Protein AF-A0A7R9ZP62-F1 (afdb_monomer_lite)

Structure (mmCIF, N/CA/C/O backbone):
data_AF-A0A7R9ZP62-F1
#
_entry.id   AF-A0A7R9ZP62-F1
#
loop_
_atom_site.group_PDB
_atom_site.id
_atom_site.type_symbol
_atom_site.label_atom_id
_atom_site.label_alt_id
_atom_site.label_comp_id
_atom_site.label_asym_id
_atom_site.label_entity_id
_atom_site.label_seq_id
_atom_site.pdbx_PDB_ins_code
_atom_site.Cartn_x
_atom_site.Cartn_y
_atom_site.Cartn_z
_atom_site.occupancy
_atom_site.B_iso_or_equiv
_atom_site.auth_seq_id
_atom_site.auth_comp_id
_atom_site.auth_asym_id
_atom_site.auth_atom_id
_atom_site.pdbx_PDB_model_num
ATOM 1 N N . GLY A 1 1 ? 24.349 51.799 -78.120 1.00 33.09 1 GLY A N 1
ATOM 2 C CA . GLY A 1 1 ? 25.277 52.757 -77.469 1.00 33.09 1 GLY A CA 1
ATOM 3 C C . GLY A 1 1 ? 24.836 52.918 -76.028 1.00 33.09 1 GLY A C 1
ATOM 4 O O . GLY A 1 1 ? 23.654 52.769 -75.793 1.00 33.09 1 GLY A O 1
ATOM 5 N N . THR A 1 2 ? 25.669 53.111 -75.009 1.00 35.94 2 THR A N 1
ATOM 6 C CA . THR A 1 2 ? 26.985 53.766 -74.920 1.00 35.94 2 THR A CA 1
ATOM 7 C C . THR A 1 2 ? 27.727 53.282 -73.660 1.00 35.94 2 THR A C 1
ATOM 9 O O . THR A 1 2 ? 27.118 53.088 -72.614 1.00 35.94 2 THR A O 1
ATOM 12 N N . LYS A 1 3 ? 29.053 53.112 -73.768 1.00 38.66 3 LYS A N 1
ATOM 13 C CA . LYS A 1 3 ? 30.025 52.841 -72.683 1.00 38.66 3 LYS A CA 1
ATOM 14 C C . LYS A 1 3 ? 30.546 54.150 -72.049 1.00 38.66 3 LYS A C 1
ATOM 16 O O . LYS A 1 3 ? 30.716 55.110 -72.794 1.00 38.66 3 LYS A O 1
ATOM 21 N N . LYS A 1 4 ? 30.966 54.130 -70.765 1.00 36.66 4 LYS A N 1
ATOM 22 C CA . LYS A 1 4 ? 32.147 54.839 -70.156 1.00 36.66 4 LYS A CA 1
ATOM 23 C C . LYS A 1 4 ? 32.207 54.527 -68.635 1.00 36.66 4 LYS A C 1
ATOM 25 O O . LYS A 1 4 ? 31.194 54.687 -67.979 1.00 36.66 4 LYS A O 1
ATOM 30 N N . LYS A 1 5 ? 33.211 53.835 -68.056 1.00 35.53 5 LYS A N 1
ATOM 31 C CA . LYS A 1 5 ? 34.637 54.136 -67.703 1.00 35.53 5 LYS A CA 1
ATOM 32 C C . LYS A 1 5 ? 34.866 55.109 -66.505 1.00 35.53 5 LYS A C 1
ATOM 34 O O . LYS A 1 5 ? 34.601 56.287 -66.672 1.00 35.53 5 LYS A O 1
ATOM 39 N N . LYS A 1 6 ? 35.427 54.562 -65.391 1.00 32.25 6 LYS A N 1
ATOM 40 C CA . LYS A 1 6 ? 36.609 54.941 -64.522 1.00 32.25 6 LYS A CA 1
ATOM 41 C C . LYS A 1 6 ? 36.913 56.455 -64.268 1.00 32.25 6 LYS A C 1
ATOM 43 O O . LYS A 1 6 ? 36.840 57.206 -65.221 1.00 32.25 6 LYS A O 1
ATOM 48 N N . ALA A 1 7 ? 37.397 56.982 -63.117 1.00 40.00 7 ALA A N 1
ATOM 49 C CA . ALA A 1 7 ? 38.208 56.445 -62.000 1.00 40.00 7 ALA A CA 1
ATOM 50 C C . ALA A 1 7 ? 38.417 57.440 -60.792 1.00 40.00 7 ALA A C 1
ATOM 52 O O . ALA A 1 7 ? 38.262 58.644 -60.973 1.00 40.00 7 ALA A O 1
ATOM 53 N N . THR A 1 8 ? 38.975 56.915 -59.667 1.00 36.94 8 THR A N 1
ATOM 54 C CA . THR A 1 8 ? 39.975 57.485 -58.681 1.00 36.94 8 THR A CA 1
ATOM 55 C C . THR A 1 8 ? 39.567 58.500 -57.564 1.00 36.94 8 THR A C 1
ATOM 57 O O . THR A 1 8 ? 38.538 59.142 -57.700 1.00 36.94 8 THR A O 1
ATOM 60 N N . PRO A 1 9 ? 40.391 58.756 -56.499 1.00 48.25 9 PRO A N 1
ATOM 61 C CA . PRO A 1 9 ? 40.858 57.886 -55.379 1.00 48.25 9 PRO A CA 1
ATOM 62 C C . PRO A 1 9 ? 40.810 58.595 -53.974 1.00 48.25 9 PRO A C 1
ATOM 64 O O . PRO A 1 9 ? 40.628 59.802 -53.939 1.00 48.25 9 PRO A O 1
ATOM 67 N N . THR A 1 10 ? 41.038 57.924 -52.816 1.00 35.22 10 THR A N 1
ATOM 68 C CA . THR A 1 10 ? 41.910 58.381 -51.669 1.00 35.22 10 THR A CA 1
ATOM 69 C C . THR A 1 10 ? 41.725 57.676 -50.292 1.00 35.22 10 THR A C 1
ATOM 71 O O . THR A 1 10 ? 40.626 57.543 -49.778 1.00 35.22 10 THR A O 1
ATOM 74 N N . LYS A 1 11 ? 42.889 57.384 -49.665 1.00 35.28 11 LYS A N 1
ATOM 75 C CA . LYS A 1 11 ? 43.294 57.460 -48.226 1.00 35.28 11 LYS A CA 1
ATOM 76 C C . LYS A 1 11 ? 42.878 56.412 -47.151 1.00 35.28 11 LYS A C 1
ATOM 78 O O . LYS A 1 11 ? 41.833 56.489 -46.529 1.00 35.28 11 LYS A O 1
ATOM 83 N N . LYS A 1 12 ? 43.874 55.562 -46.823 1.00 36.16 12 LYS A N 1
ATOM 84 C CA . LYS A 1 12 ? 44.440 55.136 -45.505 1.00 36.16 12 LYS A CA 1
ATOM 85 C C . LYS A 1 12 ? 43.658 55.386 -44.186 1.00 36.16 12 LYS A C 1
ATOM 87 O O . LYS A 1 12 ? 43.495 56.543 -43.813 1.00 36.16 12 LYS A O 1
ATOM 92 N N . LYS A 1 13 ? 43.486 54.327 -43.366 1.00 31.94 13 LYS A N 1
ATOM 93 C CA . LYS A 1 13 ? 43.955 54.150 -41.947 1.00 31.94 13 LYS A CA 1
ATOM 94 C C . LYS A 1 13 ? 43.333 52.865 -41.349 1.00 31.94 13 LYS A C 1
ATOM 96 O O . LYS A 1 13 ? 42.129 52.698 -41.420 1.00 31.94 13 LYS A O 1
ATOM 101 N N . ALA A 1 14 ? 44.112 51.846 -40.977 1.00 36.34 14 ALA A N 1
ATOM 102 C CA . ALA A 1 14 ? 44.786 51.630 -39.683 1.00 36.34 14 ALA A CA 1
ATOM 103 C C . ALA A 1 14 ? 43.832 51.372 -38.489 1.00 36.34 14 ALA A C 1
ATOM 105 O O . ALA A 1 14 ? 43.063 52.242 -38.094 1.00 36.34 14 ALA A O 1
ATOM 106 N N . THR A 1 15 ? 43.954 50.171 -37.910 1.00 42.06 15 THR A N 1
ATOM 107 C CA . THR A 1 15 ? 43.380 49.678 -36.640 1.00 42.06 15 THR A CA 1
ATOM 108 C C . THR A 1 15 ? 43.597 50.624 -35.452 1.00 42.06 15 THR A C 1
ATOM 110 O O . THR A 1 15 ? 44.598 51.343 -35.415 1.00 42.06 15 THR A O 1
ATOM 113 N N . PRO A 1 16 ? 42.745 50.535 -34.410 1.00 43.19 16 PRO A N 1
ATOM 114 C CA . PRO A 1 16 ? 43.313 50.151 -33.117 1.00 43.19 16 PRO A CA 1
ATOM 115 C C . PRO A 1 16 ? 42.415 49.266 -32.232 1.00 43.19 16 PRO A C 1
ATOM 117 O O . PRO A 1 16 ? 41.248 49.543 -31.964 1.00 43.19 16 PRO A O 1
ATOM 120 N N . THR A 1 17 ? 43.068 48.252 -31.677 1.00 47.56 17 THR A N 1
ATOM 121 C CA . THR A 1 17 ? 42.799 47.535 -30.428 1.00 47.56 17 THR A CA 1
ATOM 122 C C . THR A 1 17 ? 42.412 48.487 -29.285 1.00 47.56 17 THR A C 1
ATOM 124 O O . THR A 1 17 ? 43.129 49.457 -29.033 1.00 47.56 17 THR A O 1
ATOM 127 N N . LYS A 1 18 ? 41.352 48.193 -28.511 1.00 39.00 18 LYS A N 1
ATOM 128 C CA . LYS A 1 18 ? 41.121 48.840 -27.202 1.00 39.00 18 LYS A CA 1
ATOM 129 C C . LYS A 1 18 ? 40.421 47.932 -26.173 1.00 39.00 18 LYS A C 1
ATOM 131 O O . LYS A 1 18 ? 39.213 47.767 -26.175 1.00 39.00 18 LYS A O 1
ATOM 136 N N . LYS A 1 19 ? 41.267 47.437 -25.261 1.00 37.31 19 LYS A N 1
ATOM 137 C CA . LYS A 1 19 ? 41.151 47.401 -23.787 1.00 37.31 19 LYS A CA 1
ATOM 138 C C . LYS A 1 19 ? 39.979 46.652 -23.121 1.00 37.31 19 LYS A C 1
ATOM 140 O O . LYS A 1 19 ? 38.880 47.170 -22.974 1.00 37.31 19 LYS A O 1
ATOM 145 N N . LYS A 1 20 ? 40.351 45.512 -22.514 1.00 46.38 20 LYS A N 1
ATOM 146 C CA . LYS A 1 20 ? 39.799 44.944 -21.267 1.00 46.38 20 LYS A CA 1
ATOM 147 C C . LYS A 1 20 ? 39.476 46.045 -20.244 1.00 46.38 20 LYS A C 1
ATOM 149 O O . LYS A 1 20 ? 40.361 46.817 -19.874 1.00 46.38 20 LYS A O 1
ATOM 154 N N . LYS A 1 21 ? 38.260 46.019 -19.699 1.00 36.19 21 LYS A N 1
ATOM 155 C CA . LYS A 1 21 ? 37.950 46.562 -18.372 1.00 36.19 21 LYS A CA 1
ATOM 156 C C . LYS A 1 21 ? 37.118 45.516 -17.636 1.00 36.19 21 LYS A C 1
ATOM 158 O O . LYS A 1 21 ? 36.005 45.205 -18.043 1.00 36.19 21 LYS A O 1
ATOM 163 N N . ALA A 1 22 ? 37.719 44.920 -16.611 1.00 42.69 22 ALA A N 1
ATOM 164 C CA . ALA A 1 22 ? 37.048 44.005 -15.706 1.00 42.69 22 ALA A CA 1
ATOM 165 C C . ALA A 1 22 ? 36.005 44.795 -14.904 1.00 42.69 22 ALA A C 1
ATOM 167 O O . ALA A 1 22 ? 36.359 45.735 -14.194 1.00 42.69 22 ALA A O 1
ATOM 168 N N . ALA A 1 23 ? 34.734 44.427 -15.036 1.00 39.38 23 ALA A N 1
ATOM 169 C CA . ALA A 1 23 ? 33.702 44.822 -14.093 1.00 39.38 23 ALA A CA 1
ATOM 170 C C . ALA A 1 23 ? 33.596 43.701 -13.056 1.00 39.38 23 ALA A C 1
ATOM 172 O O . ALA A 1 23 ? 33.118 42.607 -13.355 1.00 39.38 23 ALA A O 1
ATOM 173 N N . ALA A 1 24 ? 34.103 43.958 -11.852 1.00 44.25 24 ALA A N 1
ATOM 174 C CA . ALA A 1 24 ? 33.867 43.106 -10.700 1.00 44.25 24 ALA A CA 1
ATOM 175 C C . ALA A 1 24 ? 32.380 43.209 -10.332 1.00 44.25 24 ALA A C 1
ATOM 177 O O . ALA A 1 24 ? 31.953 44.144 -9.657 1.00 44.25 24 ALA A O 1
ATOM 178 N N . ALA A 1 25 ? 31.575 42.265 -10.818 1.00 44.62 25 ALA A N 1
ATOM 179 C CA . ALA A 1 25 ? 30.231 42.061 -10.309 1.00 44.62 25 ALA A CA 1
ATOM 180 C C . ALA A 1 25 ? 30.359 41.434 -8.916 1.00 44.62 25 ALA A C 1
ATOM 182 O O . ALA A 1 25 ? 30.684 40.255 -8.775 1.00 44.62 25 ALA A O 1
ATOM 183 N N . SER A 1 26 ? 30.147 42.254 -7.888 1.00 46.22 26 SER A N 1
ATOM 184 C CA . SER A 1 26 ? 29.921 41.798 -6.519 1.00 46.22 26 SER A CA 1
ATOM 185 C C . SER A 1 26 ? 28.760 40.801 -6.533 1.00 46.22 26 SER A C 1
ATOM 187 O O . SER A 1 26 ? 27.597 41.180 -6.690 1.00 46.22 26 SER A O 1
ATOM 189 N N . LYS A 1 27 ? 29.073 39.504 -6.434 1.00 48.50 27 LYS A N 1
ATOM 190 C CA . LYS A 1 27 ? 28.076 38.479 -6.136 1.00 48.50 27 LYS A CA 1
ATOM 191 C C . L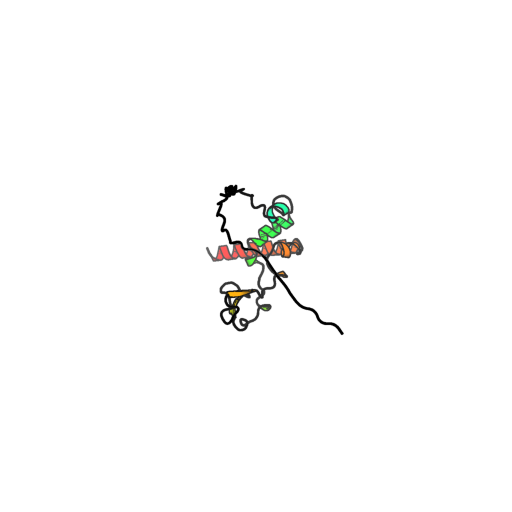YS A 1 27 ? 27.622 38.733 -4.707 1.00 48.50 27 LYS A C 1
ATOM 193 O O . LYS A 1 27 ? 28.298 38.339 -3.761 1.00 48.50 27 LYS A O 1
ATOM 198 N N . LYS A 1 28 ? 26.476 39.395 -4.557 1.00 43.72 28 LYS A N 1
ATOM 199 C CA . LYS A 1 28 ? 25.704 39.343 -3.318 1.00 43.72 28 LYS A CA 1
ATOM 200 C C . LYS A 1 28 ? 25.400 37.866 -3.085 1.00 43.72 28 LYS A C 1
ATOM 202 O O . LYS A 1 28 ? 24.606 37.275 -3.812 1.00 43.72 28 LYS A O 1
ATOM 207 N N . SER A 1 29 ? 26.100 37.256 -2.136 1.00 47.53 29 SER A N 1
ATOM 208 C CA . SER A 1 29 ? 25.748 35.948 -1.614 1.00 47.53 29 SER A CA 1
ATOM 209 C C . SER A 1 29 ? 24.346 36.082 -1.037 1.00 47.53 29 SER A C 1
ATOM 211 O O . SER A 1 29 ? 24.164 36.693 0.016 1.00 47.53 29 SER A O 1
ATOM 213 N N . THR A 1 30 ? 23.343 35.564 -1.738 1.00 47.06 30 THR A N 1
ATOM 214 C CA . THR A 1 30 ? 22.090 35.189 -1.096 1.00 47.06 30 THR A CA 1
ATOM 215 C C . THR A 1 30 ? 22.456 34.088 -0.120 1.00 47.06 30 THR A C 1
ATOM 217 O O . THR A 1 30 ? 22.609 32.929 -0.500 1.00 47.06 30 THR A O 1
ATOM 220 N N . THR A 1 31 ? 22.691 34.478 1.129 1.00 41.94 31 THR A N 1
ATOM 221 C CA . THR A 1 31 ? 22.560 33.592 2.273 1.00 41.94 31 THR A CA 1
ATOM 222 C C . THR A 1 31 ? 21.224 32.895 2.087 1.00 41.94 31 THR A C 1
ATOM 224 O O . THR A 1 31 ? 20.176 33.537 2.146 1.00 41.94 31 THR A O 1
ATOM 227 N N . ALA A 1 32 ? 21.264 31.603 1.761 1.00 49.56 32 ALA A N 1
ATOM 228 C CA . ALA A 1 32 ? 20.094 30.758 1.854 1.00 49.56 32 ALA A CA 1
ATOM 229 C C . ALA A 1 32 ? 19.732 30.757 3.336 1.00 49.56 32 ALA A C 1
ATOM 231 O O . ALA A 1 32 ? 20.317 30.030 4.138 1.00 49.56 32 ALA A O 1
ATOM 232 N N . SER A 1 33 ? 18.836 31.661 3.722 1.00 46.59 33 SER A N 1
ATOM 233 C CA . SER A 1 33 ? 18.090 31.530 4.952 1.00 46.59 33 SER A CA 1
ATOM 234 C C . SER A 1 33 ? 17.442 30.161 4.854 1.00 46.59 33 SER A C 1
ATOM 236 O O . SER A 1 33 ? 16.520 29.952 4.067 1.00 46.59 33 SER A O 1
ATOM 238 N N . SER A 1 34 ? 17.994 29.211 5.608 1.00 53.16 34 SER A N 1
ATOM 239 C CA . SER A 1 34 ? 17.324 27.973 5.957 1.00 53.16 34 SER A CA 1
ATOM 240 C C . SER A 1 34 ? 16.073 28.379 6.722 1.00 53.16 34 SER A C 1
ATOM 242 O O . SER A 1 34 ? 16.040 28.440 7.950 1.00 53.16 34 SER A O 1
ATOM 244 N N . SER A 1 35 ? 15.031 28.759 5.985 1.00 47.88 35 SER A N 1
ATOM 245 C CA . SER A 1 35 ? 13.697 28.593 6.495 1.00 47.88 35 SER A CA 1
ATOM 246 C C . SER A 1 35 ? 13.586 27.091 6.682 1.00 47.88 35 SER A C 1
ATOM 248 O O . SER A 1 35 ? 13.445 26.353 5.704 1.00 47.88 35 SER A O 1
ATOM 250 N N . ASN A 1 36 ? 13.648 26.650 7.937 1.00 49.81 36 ASN A N 1
ATOM 251 C CA . ASN A 1 36 ? 12.882 25.503 8.394 1.00 49.81 36 ASN A CA 1
ATOM 252 C C . ASN A 1 36 ? 11.416 25.807 8.062 1.00 49.81 36 ASN A C 1
ATOM 254 O O . ASN A 1 36 ? 10.614 26.160 8.923 1.00 49.81 36 ASN A O 1
ATOM 258 N N . GLY A 1 37 ? 11.080 25.767 6.772 1.00 46.78 37 GLY A N 1
ATOM 259 C CA . GLY A 1 37 ? 9.725 25.690 6.300 1.00 46.78 37 GLY A CA 1
ATOM 260 C C . GLY A 1 37 ? 9.276 24.364 6.846 1.00 46.78 37 GLY A C 1
ATOM 261 O O . GLY A 1 37 ? 9.652 23.327 6.306 1.00 46.78 37 GLY A O 1
ATOM 262 N N . ALA A 1 38 ? 8.582 24.411 7.985 1.00 55.78 38 ALA A N 1
ATOM 263 C CA . ALA A 1 38 ? 7.849 23.281 8.505 1.00 55.78 38 ALA A CA 1
ATOM 264 C C . ALA A 1 38 ? 7.191 22.652 7.287 1.00 55.78 38 ALA A C 1
ATOM 266 O O . ALA A 1 38 ? 6.398 23.323 6.620 1.00 55.78 38 ALA A O 1
ATOM 267 N N . TYR A 1 39 ? 7.622 21.443 6.927 1.00 48.72 39 TYR A N 1
ATOM 268 C CA . TYR A 1 39 ? 7.036 20.701 5.830 1.00 48.72 39 TYR A CA 1
ATOM 269 C C . TYR A 1 39 ? 5.596 20.449 6.263 1.00 48.72 39 TYR A C 1
ATOM 271 O O . TYR A 1 39 ? 5.280 19.458 6.920 1.00 48.72 39 TYR A O 1
ATOM 279 N N . LYS A 1 40 ? 4.718 21.419 5.991 1.00 52.28 40 LYS A N 1
ATOM 280 C CA . LYS A 1 40 ? 3.280 21.269 6.074 1.00 52.28 40 LYS A CA 1
ATOM 281 C C . LYS A 1 40 ? 2.979 20.332 4.933 1.00 52.28 40 LYS A C 1
ATOM 283 O O . LYS A 1 40 ? 2.685 20.755 3.819 1.00 52.28 40 LYS A O 1
ATOM 288 N N . SER A 1 41 ? 3.147 19.042 5.206 1.00 57.03 41 SER A N 1
ATOM 289 C CA . SER A 1 41 ? 2.595 18.015 4.356 1.00 57.03 41 SER A CA 1
ATOM 290 C C . SER A 1 41 ? 1.148 18.425 4.120 1.00 57.03 41 SER A C 1
ATOM 292 O O . SER A 1 41 ? 0.429 18.703 5.080 1.00 57.03 41 SER A O 1
ATOM 294 N N . LEU A 1 42 ? 0.720 18.500 2.863 1.00 54.44 42 LEU A N 1
ATOM 295 C CA . LEU A 1 42 ? -0.676 18.792 2.528 1.00 54.44 42 LEU A CA 1
ATOM 296 C C . LEU A 1 42 ? -1.633 17.855 3.289 1.00 54.44 42 LEU A C 1
ATOM 298 O O . LEU A 1 42 ? -2.741 18.254 3.646 1.00 54.44 42 LEU A O 1
ATOM 302 N N . SER A 1 43 ? -1.155 16.651 3.632 1.00 53.69 43 SER A N 1
ATOM 303 C CA . SER A 1 43 ? -1.838 15.700 4.509 1.00 53.69 43 SER A CA 1
ATOM 304 C C . SER A 1 43 ? -2.002 16.192 5.957 1.00 53.69 43 SER A C 1
ATOM 306 O O . SER A 1 43 ? -3.053 15.984 6.547 1.00 53.69 43 SER A O 1
ATOM 308 N N . SER A 1 44 ? -1.032 16.912 6.526 1.00 55.72 44 SER A N 1
ATOM 309 C CA . SER A 1 44 ? -1.157 17.563 7.837 1.00 55.72 44 SER A CA 1
ATOM 310 C C . SER A 1 44 ? -2.207 18.676 7.784 1.00 55.72 44 SER A C 1
ATOM 312 O O . SER A 1 44 ? -3.081 18.739 8.632 1.00 55.72 44 SER A O 1
ATOM 314 N N . THR A 1 45 ? -2.250 19.508 6.749 1.00 59.72 45 THR A N 1
ATOM 315 C CA . THR A 1 45 ? -3.288 20.553 6.670 1.00 59.72 45 THR A CA 1
ATOM 316 C C . THR A 1 45 ? -4.698 20.017 6.412 1.00 59.72 45 THR A C 1
ATOM 318 O O . THR A 1 45 ? -5.656 20.599 6.911 1.00 59.72 45 THR A O 1
ATOM 321 N N . LEU A 1 46 ? -4.843 18.906 5.683 1.00 56.25 46 LEU A N 1
ATOM 322 C CA . LEU A 1 46 ? -6.144 18.266 5.451 1.00 56.25 46 LEU A CA 1
ATOM 323 C C . LEU A 1 46 ? -6.608 17.392 6.632 1.00 56.25 46 LEU A C 1
ATOM 325 O O . LEU A 1 46 ? -7.812 17.266 6.854 1.00 56.25 46 LEU A O 1
ATOM 329 N N . PHE A 1 47 ? -5.681 16.792 7.391 1.00 57.91 47 PHE A N 1
ATOM 330 C CA . PHE A 1 47 ? -5.997 15.728 8.357 1.00 57.91 47 PHE A CA 1
ATOM 331 C C . PHE A 1 47 ? -5.447 15.931 9.768 1.00 57.91 47 PHE A C 1
ATOM 333 O O . PHE A 1 47 ? -5.811 15.151 10.641 1.00 57.91 47 PHE A O 1
ATOM 340 N N . ALA A 1 48 ? -4.628 16.956 10.036 1.00 55.62 48 ALA A N 1
ATOM 341 C CA . ALA A 1 48 ? -4.048 17.137 11.368 1.00 55.62 48 ALA A CA 1
ATOM 342 C C . ALA A 1 48 ? -5.111 17.383 12.441 1.00 55.62 48 ALA A C 1
ATOM 344 O O . ALA A 1 48 ? -4.872 16.963 13.565 1.00 55.62 48 ALA A O 1
ATOM 345 N N . ASN A 1 49 ? -6.268 17.995 12.126 1.00 52.38 49 ASN A N 1
ATOM 346 C CA . ASN A 1 49 ? -7.138 18.490 13.199 1.00 52.38 49 ASN A CA 1
ATOM 347 C C . ASN A 1 49 ? -8.636 18.107 13.190 1.00 52.38 49 ASN A C 1
ATOM 349 O O . ASN A 1 49 ? -9.192 18.200 14.271 1.00 52.38 49 ASN A O 1
ATOM 353 N N . ASN A 1 50 ? -9.326 17.677 12.108 1.00 60.9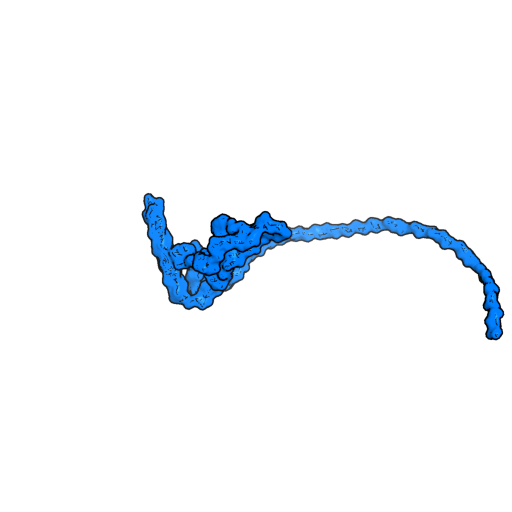1 50 ASN A N 1
ATOM 354 C CA . ASN A 1 50 ? -10.813 17.557 12.189 1.00 60.91 50 ASN A CA 1
ATOM 355 C C . ASN A 1 50 ? -11.547 16.476 11.351 1.00 60.91 50 ASN A C 1
ATOM 357 O O . ASN A 1 50 ? -12.772 16.409 11.423 1.00 60.91 50 ASN A O 1
ATOM 361 N N . CYS A 1 51 ? -10.886 15.626 10.551 1.00 79.19 51 CYS A N 1
ATOM 362 C CA . CYS A 1 51 ? -11.605 14.628 9.735 1.00 79.19 51 CYS A CA 1
ATOM 363 C C . CYS A 1 51 ? -11.414 13.201 10.269 1.00 79.19 51 CYS A C 1
ATOM 365 O O . CYS A 1 51 ? -10.340 12.615 10.120 1.00 79.19 51 CYS A O 1
ATOM 367 N N . THR A 1 52 ? -12.476 12.611 10.828 1.00 87.38 52 THR A N 1
ATOM 368 C CA . THR A 1 52 ? -12.486 11.230 11.350 1.00 87.38 52 THR A CA 1
ATOM 369 C C . THR A 1 52 ? -12.096 10.201 10.287 1.00 87.38 52 THR A C 1
ATOM 371 O O . THR A 1 52 ? -11.289 9.313 10.557 1.00 87.38 52 THR A O 1
ATOM 374 N N . LYS A 1 53 ? -12.580 10.360 9.045 1.00 88.62 53 LYS A N 1
ATOM 375 C CA . LYS A 1 53 ? -12.188 9.505 7.911 1.00 88.62 53 LYS A CA 1
ATOM 376 C C . LYS A 1 53 ? -10.702 9.652 7.565 1.00 88.62 53 LYS A C 1
ATOM 378 O O . LYS A 1 53 ? -10.048 8.671 7.236 1.00 88.62 53 LYS A O 1
ATOM 383 N N . GLY A 1 54 ? -10.151 10.860 7.665 1.00 88.88 54 GLY A N 1
ATOM 384 C CA . GLY A 1 54 ? -8.726 11.100 7.434 1.00 88.88 54 GLY A CA 1
ATOM 385 C C . GLY A 1 54 ? -7.836 10.381 8.445 1.00 88.88 54 GLY A C 1
ATOM 386 O O . GLY A 1 54 ? -6.888 9.702 8.054 1.00 88.88 54 GLY A O 1
ATOM 387 N N . LEU A 1 55 ? -8.190 10.467 9.731 1.00 89.12 55 LEU A N 1
ATOM 388 C CA . LEU A 1 55 ? -7.512 9.726 10.796 1.00 89.12 55 LEU A CA 1
ATOM 389 C C . LEU A 1 55 ? -7.617 8.214 10.579 1.00 89.12 55 LEU A C 1
ATOM 391 O O . LEU A 1 55 ? -6.620 7.512 10.715 1.00 89.12 55 LEU A O 1
ATOM 395 N N . LEU A 1 56 ? -8.792 7.719 10.185 1.00 92.12 56 LEU A N 1
ATOM 396 C CA . LEU A 1 56 ? -9.000 6.310 9.851 1.00 92.12 56 LEU A CA 1
ATOM 397 C C . LEU A 1 56 ? -8.037 5.841 8.748 1.00 92.12 56 LEU A C 1
ATOM 399 O O . LEU A 1 56 ? -7.342 4.843 8.922 1.00 92.12 56 LEU A O 1
ATOM 403 N N . ILE A 1 57 ? -7.932 6.602 7.655 1.00 93.06 57 ILE A N 1
ATOM 404 C CA . ILE A 1 57 ? -7.023 6.298 6.540 1.00 93.06 57 ILE A CA 1
ATOM 405 C C . ILE A 1 57 ? -5.563 6.314 6.999 1.00 93.06 57 ILE A C 1
ATOM 407 O O . ILE A 1 57 ? -4.812 5.408 6.657 1.00 93.06 57 ILE A O 1
ATOM 411 N N . GLN A 1 58 ? -5.146 7.302 7.795 1.00 91.69 58 GLN A N 1
ATOM 412 C CA . GLN A 1 58 ? -3.778 7.355 8.326 1.00 91.69 58 GLN A CA 1
ATOM 413 C C . GLN A 1 58 ? -3.459 6.145 9.205 1.00 91.69 58 GLN A C 1
ATOM 415 O O . GLN A 1 58 ? -2.397 5.541 9.067 1.00 91.69 58 GLN A O 1
ATOM 420 N N . ARG A 1 59 ? -4.384 5.769 10.097 1.00 92.81 59 ARG A N 1
ATOM 421 C CA . ARG A 1 59 ? -4.220 4.599 10.965 1.00 92.81 59 ARG A CA 1
ATOM 422 C C . ARG A 1 59 ? -4.173 3.304 10.165 1.00 92.81 59 ARG A C 1
ATOM 424 O O . ARG A 1 59 ? -3.427 2.418 10.560 1.00 92.81 59 ARG A O 1
ATOM 431 N N . LEU A 1 60 ? -4.913 3.209 9.062 1.00 95.06 60 LEU A N 1
ATOM 432 C CA . LEU A 1 60 ? -4.847 2.078 8.140 1.00 95.06 60 LEU A CA 1
ATOM 433 C C . LEU A 1 60 ? -3.521 2.050 7.363 1.00 95.06 60 LEU A C 1
ATOM 435 O O . LEU A 1 60 ? -2.874 1.012 7.314 1.00 95.06 60 LEU A O 1
ATOM 439 N N . LEU A 1 61 ? -3.067 3.181 6.813 1.00 94.62 61 LEU A N 1
ATOM 440 C CA . LEU A 1 61 ? -1.843 3.268 5.999 1.00 94.62 61 LEU A CA 1
ATOM 441 C C . LEU A 1 61 ? -0.563 2.879 6.748 1.00 94.62 61 LEU A C 1
ATOM 443 O O . LEU A 1 61 ? 0.384 2.433 6.119 1.00 94.62 61 LEU A O 1
ATOM 447 N N . VAL A 1 62 ? -0.501 3.011 8.073 1.00 94.69 62 VAL A N 1
ATOM 448 C CA . VAL A 1 62 ? 0.674 2.565 8.853 1.00 94.69 62 VAL A CA 1
ATOM 449 C C . VAL A 1 62 ? 0.745 1.037 8.970 1.00 94.69 62 VAL A C 1
ATOM 451 O O . VAL A 1 62 ? 1.752 0.509 9.417 1.00 94.69 62 VAL A O 1
ATOM 454 N N . ARG A 1 63 ? -0.316 0.317 8.598 1.00 95.38 63 ARG A N 1
ATOM 455 C CA . ARG A 1 63 ? -0.443 -1.135 8.786 1.00 95.38 63 ARG A CA 1
ATOM 456 C C . ARG A 1 63 ? -1.203 -1.811 7.645 1.00 95.38 63 ARG A C 1
ATOM 458 O O . ARG A 1 63 ? -1.834 -2.844 7.839 1.00 95.38 63 ARG A O 1
ATOM 465 N N . TRP A 1 64 ? -1.187 -1.205 6.460 1.00 95.69 64 TRP A N 1
ATOM 466 C CA . TRP A 1 64 ? -2.016 -1.641 5.336 1.00 95.69 64 TRP A CA 1
ATOM 467 C C . TRP A 1 64 ? -1.677 -3.071 4.898 1.00 95.69 64 TRP A C 1
ATOM 469 O O . TRP A 1 64 ? -2.581 -3.827 4.551 1.00 95.69 64 TRP A O 1
ATOM 479 N N . TRP A 1 65 ? -0.399 -3.452 4.990 1.00 94.62 65 TRP A N 1
ATOM 480 C CA . TRP A 1 65 ? 0.126 -4.747 4.549 1.00 94.62 65 TRP A CA 1
ATOM 481 C C . TRP A 1 65 ? -0.426 -5.945 5.336 1.00 94.62 65 TRP A C 1
ATOM 483 O O . TRP A 1 65 ? -0.301 -7.074 4.882 1.00 94.62 65 TRP A O 1
ATOM 493 N N . TYR A 1 66 ? -1.065 -5.720 6.489 1.00 95.56 66 TYR A N 1
ATOM 494 C CA . TYR A 1 66 ? -1.733 -6.776 7.257 1.00 95.56 66 TYR A CA 1
ATOM 495 C C . TYR A 1 66 ? -3.147 -7.104 6.752 1.00 95.56 66 TYR A C 1
ATOM 497 O O . TYR A 1 66 ? -3.705 -8.138 7.106 1.00 95.56 66 TYR A O 1
ATOM 505 N N . ALA A 1 67 ? -3.765 -6.227 5.957 1.00 95.06 67 ALA A N 1
ATOM 506 C CA . ALA A 1 67 ? -5.162 -6.386 5.538 1.00 95.06 67 ALA A CA 1
ATOM 507 C C . ALA A 1 67 ? -5.389 -6.275 4.032 1.00 95.06 67 ALA A C 1
ATOM 509 O O . ALA A 1 67 ? -6.428 -6.736 3.548 1.00 95.06 67 ALA A O 1
ATOM 510 N N . TYR A 1 68 ? -4.450 -5.661 3.318 1.00 93.38 68 TYR A N 1
ATOM 511 C CA . TYR A 1 68 ? -4.578 -5.288 1.922 1.00 93.38 68 TYR A CA 1
ATOM 512 C C . TYR A 1 68 ? -3.369 -5.788 1.136 1.00 93.38 68 TYR A C 1
ATOM 514 O O . TYR A 1 68 ? -2.228 -5.519 1.506 1.00 93.38 68 TYR A O 1
ATOM 522 N N . GLU A 1 69 ? -3.633 -6.498 0.047 1.00 92.06 69 GLU A N 1
ATOM 523 C CA . GLU A 1 69 ? -2.603 -7.031 -0.836 1.00 92.06 69 GLU A CA 1
ATOM 524 C C . GLU A 1 69 ? -2.374 -6.057 -1.992 1.00 92.06 69 GLU A C 1
ATOM 526 O O . GLU A 1 69 ? -3.297 -5.705 -2.729 1.00 92.06 69 GLU A O 1
ATOM 531 N N . TRP A 1 70 ? -1.143 -5.565 -2.112 1.00 91.50 70 TRP A N 1
ATOM 532 C CA . TRP A 1 70 ? -0.716 -4.761 -3.248 1.00 91.50 70 TRP A CA 1
ATOM 533 C C . TRP A 1 70 ? 0.793 -4.914 -3.461 1.00 91.50 70 TRP A C 1
ATOM 535 O O . TRP A 1 70 ? 1.554 -4.781 -2.498 1.00 91.50 70 TRP A O 1
ATOM 545 N N . PRO A 1 71 ? 1.247 -5.106 -4.707 1.00 92.88 71 PRO A N 1
ATOM 546 C CA . PRO A 1 71 ? 0.440 -5.281 -5.923 1.00 92.88 71 PRO A CA 1
ATOM 547 C C . PRO A 1 71 ? -0.323 -6.616 -5.954 1.00 92.88 71 PRO A C 1
ATOM 549 O O . PRO A 1 71 ? 0.061 -7.553 -5.266 1.00 92.88 71 PRO A O 1
ATOM 552 N N . ASP A 1 72 ? -1.392 -6.696 -6.755 1.00 89.75 72 ASP A N 1
ATOM 553 C CA . ASP A 1 72 ? -2.126 -7.950 -6.978 1.00 89.75 72 ASP A CA 1
ATOM 554 C C . ASP A 1 72 ? -1.251 -8.918 -7.802 1.00 89.75 72 ASP A C 1
ATOM 556 O O . ASP A 1 72 ? -0.928 -8.594 -8.953 1.00 89.75 72 ASP A O 1
ATOM 560 N N . PRO A 1 73 ? -0.874 -10.095 -7.268 1.00 86.88 73 PRO A N 1
ATOM 561 C CA . PRO A 1 73 ? -0.009 -11.037 -7.969 1.00 86.88 73 PRO A CA 1
ATOM 562 C C . PRO A 1 73 ? -0.605 -11.537 -9.287 1.00 86.88 73 PRO A C 1
ATOM 564 O O . PRO A 1 73 ? 0.147 -11.861 -10.205 1.00 86.88 73 PRO A O 1
ATOM 567 N N . ALA A 1 74 ? -1.936 -11.589 -9.409 1.00 87.94 74 ALA A N 1
ATOM 568 C CA . ALA A 1 74 ? -2.600 -12.016 -10.638 1.00 87.94 74 ALA A CA 1
ATOM 569 C C . ALA A 1 74 ? -2.510 -10.963 -11.754 1.00 87.94 74 ALA A C 1
ATOM 571 O O . ALA A 1 74 ? -2.561 -11.310 -12.934 1.00 87.94 74 ALA A O 1
ATOM 572 N N . SER A 1 75 ? -2.357 -9.688 -11.384 1.00 87.69 75 SER A N 1
ATOM 573 C CA . SER A 1 75 ? -2.249 -8.567 -12.324 1.00 87.69 75 SER A CA 1
ATOM 574 C C . SER A 1 75 ? -0.847 -8.397 -12.920 1.00 87.69 75 SER A C 1
ATOM 576 O O . SER A 1 75 ? -0.681 -7.713 -13.931 1.00 87.69 75 SER A O 1
ATOM 578 N N . LEU A 1 76 ? 0.168 -9.018 -12.312 1.00 89.12 76 LEU A N 1
ATOM 579 C CA . LEU A 1 76 ? 1.563 -8.864 -12.707 1.00 89.12 76 LEU A CA 1
ATOM 580 C C . LEU A 1 76 ? 1.984 -9.883 -13.775 1.00 89.12 76 LEU A C 1
ATOM 582 O O . LEU A 1 76 ? 1.516 -11.027 -13.780 1.00 89.12 76 LEU A O 1
ATOM 586 N N . PRO A 1 77 ? 2.913 -9.518 -14.677 1.00 87.50 77 PRO A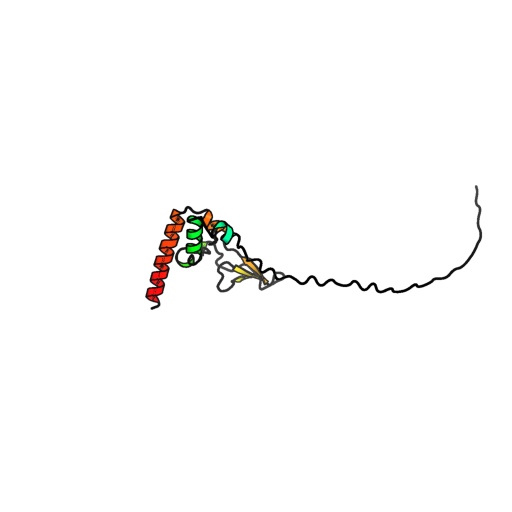 N 1
ATOM 587 C CA . PRO A 1 77 ? 3.446 -10.473 -15.632 1.00 87.50 77 PRO A CA 1
ATOM 588 C C . PRO A 1 77 ? 4.307 -11.517 -14.908 1.00 87.50 77 PRO A C 1
ATOM 590 O O . PRO A 1 77 ? 5.151 -11.191 -14.074 1.00 87.50 77 PRO A O 1
ATOM 593 N N . LYS A 1 78 ? 4.111 -12.793 -15.265 1.00 85.31 78 LYS A N 1
ATOM 594 C CA . LYS A 1 78 ? 4.841 -13.927 -14.665 1.00 85.31 78 LYS A CA 1
ATOM 595 C C . LYS A 1 78 ? 6.348 -13.864 -14.906 1.00 85.31 78 LYS A C 1
ATOM 597 O O . LYS A 1 78 ? 7.113 -14.348 -14.082 1.00 85.31 78 LYS A O 1
ATOM 602 N N . ASN A 1 79 ? 6.751 -13.290 -16.038 1.00 87.44 79 ASN A N 1
ATOM 603 C CA . ASN A 1 79 ? 8.144 -13.131 -16.427 1.00 87.44 79 ASN A CA 1
ATOM 604 C C . ASN A 1 79 ? 8.448 -11.645 -16.649 1.00 87.44 79 ASN A C 1
ATOM 606 O O . ASN A 1 79 ? 7.575 -10.928 -17.151 1.00 87.44 79 ASN A O 1
ATOM 610 N N . PRO A 1 80 ? 9.669 -11.188 -16.324 1.00 88.88 80 PRO A N 1
ATOM 611 C CA . PRO A 1 80 ? 10.116 -9.844 -16.655 1.00 88.88 80 PRO A CA 1
ATOM 612 C C . PRO A 1 80 ? 10.000 -9.541 -18.159 1.00 88.88 80 PRO A C 1
ATOM 614 O O . PRO A 1 80 ? 10.177 -10.446 -18.983 1.00 88.88 80 PRO A O 1
ATOM 617 N N . PRO A 1 81 ? 9.720 -8.282 -18.536 1.00 89.62 81 PRO A N 1
ATOM 618 C CA . PRO A 1 81 ? 9.810 -7.835 -19.923 1.00 89.62 81 PRO A CA 1
ATOM 619 C C . PRO A 1 81 ? 11.210 -8.052 -20.521 1.00 89.62 81 PRO A C 1
ATOM 621 O O . PRO A 1 81 ? 12.206 -8.110 -19.805 1.00 89.62 81 PRO A O 1
ATOM 624 N N . MET A 1 82 ? 11.296 -8.140 -21.851 1.00 89.00 82 MET A N 1
ATOM 625 C CA . MET A 1 82 ? 12.570 -8.301 -22.564 1.00 89.00 82 MET A CA 1
ATOM 626 C C . MET A 1 82 ? 13.542 -7.163 -22.222 1.00 89.00 82 MET A C 1
ATOM 628 O O . MET A 1 82 ? 13.142 -6.006 -22.265 1.00 89.00 82 MET A O 1
ATOM 632 N N . ASP A 1 83 ? 14.794 -7.506 -21.901 1.00 93.31 83 ASP A N 1
ATOM 633 C CA . ASP A 1 83 ? 15.870 -6.591 -21.467 1.00 93.31 83 ASP A CA 1
ATOM 634 C C . ASP A 1 83 ? 15.692 -5.952 -20.078 1.00 93.31 83 ASP A C 1
ATOM 636 O O . ASP A 1 83 ? 16.523 -5.144 -19.654 1.00 93.31 83 ASP A O 1
ATOM 640 N N . TYR A 1 84 ? 14.661 -6.365 -19.336 1.00 94.69 84 TYR A N 1
ATOM 641 C CA . TYR A 1 84 ? 14.433 -5.963 -17.955 1.00 94.69 84 TYR A CA 1
ATOM 642 C C . TYR A 1 84 ? 14.628 -7.130 -16.986 1.00 94.69 84 TYR A C 1
ATOM 644 O O . TYR A 1 84 ? 14.223 -8.257 -17.259 1.00 94.69 84 TYR A O 1
ATOM 652 N N . ASP A 1 85 ? 15.155 -6.818 -15.806 1.00 93.81 85 ASP A N 1
ATOM 653 C CA . ASP A 1 85 ? 15.205 -7.723 -14.661 1.00 93.81 85 ASP A CA 1
ATOM 654 C C . ASP A 1 85 ? 14.226 -7.261 -13.574 1.00 93.81 85 ASP A C 1
ATOM 656 O O . ASP A 1 85 ? 13.964 -6.065 -13.405 1.00 93.81 85 ASP A O 1
ATOM 660 N N . ALA A 1 86 ? 13.647 -8.214 -12.840 1.00 93.75 86 ALA A N 1
ATOM 661 C CA . ALA A 1 86 ? 12.767 -7.911 -11.713 1.00 93.75 86 ALA A CA 1
ATOM 662 C C . ALA A 1 86 ? 13.563 -7.291 -10.559 1.00 93.75 86 ALA A C 1
ATOM 664 O O . ALA A 1 86 ? 14.626 -7.792 -10.189 1.00 93.75 86 ALA A O 1
ATOM 665 N N . LEU A 1 87 ? 13.030 -6.221 -9.967 1.00 92.50 87 LEU A N 1
ATOM 666 C CA . LEU A 1 87 ? 13.646 -5.583 -8.814 1.00 92.50 87 LEU A CA 1
ATOM 667 C C . LEU A 1 87 ? 13.296 -6.360 -7.537 1.00 92.50 87 LEU A C 1
ATOM 669 O O . LEU A 1 87 ? 12.128 -6.482 -7.162 1.00 92.50 87 LEU A O 1
ATOM 673 N N . GLU A 1 88 ? 14.317 -6.883 -6.861 1.00 88.75 88 GLU A N 1
ATOM 674 C CA . GLU A 1 88 ? 14.143 -7.658 -5.632 1.00 88.75 88 GLU A CA 1
ATOM 675 C C . GLU A 1 88 ? 13.428 -6.832 -4.550 1.00 88.75 88 GLU A C 1
ATOM 677 O O . GLU A 1 88 ? 13.740 -5.664 -4.321 1.00 88.75 88 GLU A O 1
ATOM 682 N N . GLY A 1 89 ? 12.425 -7.432 -3.904 1.00 89.31 89 GLY A N 1
ATOM 683 C CA . GLY A 1 89 ? 11.603 -6.763 -2.892 1.00 89.31 89 GLY A CA 1
ATOM 684 C C . GLY A 1 89 ? 10.529 -5.818 -3.447 1.00 89.31 89 GLY A C 1
ATOM 685 O O . GLY A 1 89 ? 9.706 -5.329 -2.675 1.00 89.31 89 GLY A O 1
ATOM 686 N N . PHE A 1 90 ? 10.471 -5.600 -4.767 1.00 90.75 90 PHE A N 1
ATOM 687 C CA . PHE A 1 90 ? 9.463 -4.757 -5.416 1.00 90.75 90 PHE A CA 1
ATOM 688 C C . PHE A 1 90 ? 8.736 -5.519 -6.537 1.00 90.75 90 PHE A C 1
ATOM 690 O O . PHE A 1 90 ? 9.022 -5.309 -7.718 1.00 90.75 90 PHE A O 1
ATOM 697 N N . PRO A 1 91 ? 7.763 -6.389 -6.197 1.00 91.50 91 PRO A N 1
ATOM 698 C CA . PRO A 1 91 ? 6.990 -7.123 -7.196 1.00 91.50 91 PRO A CA 1
ATOM 699 C C . PRO A 1 91 ? 6.358 -6.176 -8.223 1.00 91.50 91 PRO A C 1
ATOM 701 O O . PRO A 1 91 ? 5.807 -5.140 -7.857 1.00 91.50 91 PRO A O 1
ATOM 704 N N . GLY A 1 92 ? 6.449 -6.513 -9.510 1.00 92.31 92 GLY A N 1
ATOM 705 C CA . GLY A 1 92 ? 5.899 -5.693 -10.594 1.00 92.31 92 GLY A CA 1
ATOM 706 C C . GLY A 1 92 ? 6.727 -4.461 -10.972 1.00 92.31 92 GLY A C 1
ATOM 707 O O . GLY A 1 92 ? 6.314 -3.718 -11.860 1.00 92.31 92 GLY A O 1
ATOM 708 N N . VAL A 1 93 ? 7.881 -4.243 -10.334 1.00 94.62 93 VAL A N 1
ATOM 709 C CA . VAL A 1 93 ? 8.848 -3.211 -10.718 1.00 94.62 93 VAL A CA 1
ATOM 710 C C . VAL A 1 93 ? 10.042 -3.876 -11.386 1.00 94.62 93 VAL A C 1
ATOM 712 O O . VAL A 1 93 ? 10.615 -4.832 -10.863 1.00 94.62 93 VAL A O 1
ATOM 715 N N . TYR A 1 94 ? 10.432 -3.347 -12.538 1.00 94.88 94 TYR A N 1
ATOM 716 C CA . TYR A 1 94 ? 11.502 -3.899 -13.351 1.00 94.88 94 TYR A CA 1
ATOM 717 C C . TYR A 1 94 ? 12.537 -2.829 -13.682 1.00 94.88 94 TYR A C 1
ATOM 719 O O . TYR A 1 94 ? 12.189 -1.665 -13.884 1.00 94.88 94 TYR A O 1
ATOM 727 N N . VAL A 1 95 ? 13.806 -3.218 -13.766 1.00 95.62 95 VAL A N 1
ATOM 728 C CA . VAL A 1 95 ? 14.911 -2.344 -14.174 1.00 95.62 95 VAL A CA 1
ATOM 729 C C . VAL A 1 95 ? 15.507 -2.849 -15.478 1.00 95.62 95 VAL A C 1
ATOM 731 O O . VAL A 1 95 ? 15.780 -4.035 -15.625 1.00 95.62 95 VAL A O 1
ATOM 734 N N . CYS A 1 96 ? 15.690 -1.953 -16.439 1.00 95.62 96 CYS A N 1
ATOM 735 C CA . CYS A 1 96 ? 16.340 -2.285 -17.696 1.00 95.62 96 CYS A CA 1
ATOM 736 C C . CYS A 1 96 ? 17.831 -2.556 -17.449 1.00 95.62 96 CYS A C 1
ATOM 738 O O . CYS A 1 96 ? 18.531 -1.697 -16.903 1.00 95.62 96 CYS A O 1
ATOM 740 N N . THR A 1 97 ? 18.325 -3.731 -17.837 1.00 94.06 97 THR A N 1
ATOM 741 C CA . THR A 1 97 ? 19.726 -4.142 -17.629 1.00 94.06 97 THR A CA 1
ATOM 742 C C . THR A 1 97 ? 20.505 -4.309 -18.929 1.00 94.06 97 THR A C 1
ATOM 744 O O . THR A 1 97 ? 21.719 -4.521 -18.889 1.00 94.06 97 THR A O 1
ATOM 747 N N . LYS A 1 98 ? 19.851 -4.163 -20.090 1.00 93.62 98 LYS A N 1
ATOM 748 C CA . LYS A 1 98 ? 20.474 -4.306 -21.416 1.00 93.62 98 LYS A CA 1
ATOM 749 C C . LYS A 1 98 ? 20.017 -3.213 -22.388 1.00 93.62 98 LYS A C 1
ATOM 751 O O . LYS A 1 98 ? 18.931 -2.664 -22.258 1.00 93.62 98 LYS A O 1
ATOM 756 N N . GLY A 1 99 ? 20.844 -2.928 -23.394 1.00 92.12 99 GLY A N 1
ATOM 757 C CA . GLY A 1 99 ? 20.526 -1.977 -24.466 1.00 92.12 99 GLY A CA 1
ATOM 758 C C . GLY A 1 99 ? 20.765 -0.508 -24.102 1.00 92.12 99 GLY A C 1
ATOM 759 O O . GLY A 1 99 ? 21.578 -0.197 -23.234 1.00 92.12 99 GLY A O 1
ATOM 760 N N . ASP A 1 100 ? 20.070 0.394 -24.794 1.00 91.62 100 ASP A N 1
ATOM 761 C CA . ASP A 1 100 ? 20.249 1.848 -24.648 1.00 91.62 100 ASP A CA 1
ATOM 762 C C . ASP A 1 100 ? 19.508 2.430 -23.428 1.00 91.62 100 ASP A C 1
ATOM 764 O O . ASP A 1 100 ? 19.848 3.506 -22.941 1.00 91.62 100 ASP A O 1
ATOM 768 N N . ASP A 1 101 ? 18.511 1.704 -22.912 1.00 92.00 101 ASP A N 1
ATOM 769 C CA . ASP A 1 101 ? 17.616 2.130 -21.826 1.00 92.00 101 ASP A CA 1
ATOM 770 C C . ASP A 1 101 ? 18.091 1.658 -20.430 1.00 92.00 101 ASP A C 1
ATOM 772 O O . ASP A 1 101 ? 17.313 1.676 -19.474 1.00 92.00 101 ASP A O 1
ATOM 776 N N . VAL A 1 102 ? 19.344 1.210 -20.284 1.00 94.94 102 VAL A N 1
ATOM 777 C CA . VAL A 1 102 ? 19.877 0.657 -19.021 1.00 94.94 102 VAL A CA 1
ATOM 778 C C . VAL A 1 102 ? 19.653 1.615 -17.844 1.00 94.94 102 VAL A C 1
ATOM 780 O O . VAL A 1 102 ? 19.959 2.804 -17.907 1.00 94.94 102 VAL A O 1
ATOM 783 N N . GLY A 1 103 ? 19.130 1.077 -16.741 1.00 92.44 103 GLY A N 1
ATOM 784 C CA . GLY A 1 103 ? 18.793 1.821 -15.526 1.00 92.44 103 GLY A CA 1
ATOM 785 C C . GLY A 1 103 ? 17.379 2.410 -15.508 1.00 92.44 103 GLY A C 1
ATOM 786 O O . GLY A 1 103 ? 16.942 2.911 -14.471 1.00 92.44 103 GLY A O 1
ATOM 787 N N . LYS A 1 104 ? 16.629 2.333 -16.613 1.00 95.56 104 LYS A N 1
ATOM 788 C CA . LYS A 1 104 ? 15.222 2.743 -16.659 1.00 95.56 104 LYS A CA 1
ATOM 789 C C . LYS A 1 104 ? 14.354 1.824 -15.804 1.00 95.56 104 LYS A C 1
ATOM 791 O O . LYS A 1 104 ? 14.426 0.602 -15.924 1.00 95.56 104 LYS A O 1
ATOM 796 N N . ILE A 1 105 ? 13.504 2.427 -14.976 1.00 94.94 105 ILE A N 1
ATOM 797 C CA . ILE A 1 105 ? 12.531 1.712 -14.149 1.00 94.94 105 ILE A CA 1
ATOM 798 C C . ILE A 1 105 ? 11.201 1.627 -14.889 1.00 94.94 105 ILE A C 1
ATOM 800 O O . ILE A 1 105 ? 10.666 2.639 -15.342 1.00 94.94 105 ILE A O 1
ATOM 804 N N . ASN A 1 106 ? 10.664 0.418 -14.976 1.00 92.94 106 ASN A N 1
ATOM 805 C CA . ASN A 1 106 ? 9.333 0.138 -15.476 1.00 92.94 106 ASN A CA 1
ATOM 806 C C . ASN A 1 106 ? 8.477 -0.407 -14.327 1.00 92.94 106 ASN A C 1
ATOM 808 O O . ASN A 1 106 ? 8.659 -1.542 -13.891 1.00 92.94 106 ASN A O 1
ATOM 812 N N . ASP A 1 107 ? 7.574 0.425 -13.815 1.00 93.94 107 ASP A N 1
ATOM 813 C CA . ASP A 1 107 ? 6.618 0.047 -12.777 1.00 93.94 107 ASP A CA 1
ATOM 814 C C . ASP A 1 107 ? 5.303 -0.378 -13.434 1.00 93.94 107 ASP A C 1
ATOM 816 O O . ASP A 1 107 ? 4.592 0.444 -14.012 1.00 93.94 107 ASP A O 1
ATOM 820 N N . MET A 1 108 ? 5.007 -1.673 -13.371 1.00 93.19 108 MET A N 1
ATOM 821 C CA . MET A 1 108 ? 3.816 -2.275 -13.972 1.00 93.19 108 MET A CA 1
ATOM 822 C C . MET A 1 108 ? 2.692 -2.502 -12.958 1.00 93.19 108 MET A C 1
ATOM 824 O O . MET A 1 108 ? 1.674 -3.107 -13.292 1.00 93.19 108 MET A O 1
ATOM 828 N N . ARG A 1 109 ? 2.860 -2.049 -11.713 1.00 93.56 109 ARG A N 1
ATOM 829 C CA . ARG A 1 109 ? 1.822 -2.153 -10.686 1.00 93.56 109 ARG A CA 1
ATOM 830 C C . ARG A 1 109 ? 0.689 -1.184 -11.001 1.00 93.56 109 ARG A C 1
ATOM 832 O O . ARG A 1 109 ? 0.936 -0.072 -11.459 1.00 93.56 109 ARG A O 1
ATOM 839 N N . ASP A 1 110 ? -0.548 -1.557 -10.679 1.00 91.94 110 ASP A N 1
ATOM 840 C CA . ASP A 1 110 ? -1.682 -0.645 -10.843 1.00 91.94 110 ASP A CA 1
ATOM 841 C C . ASP A 1 110 ? -1.632 0.493 -9.795 1.00 91.94 110 ASP A C 1
ATOM 843 O O . ASP A 1 110 ? -1.810 0.239 -8.590 1.00 91.94 110 ASP A O 1
ATOM 847 N N . PRO A 1 111 ? -1.425 1.761 -10.212 1.00 90.62 111 PRO A N 1
ATOM 848 C CA . PRO A 1 111 ? -1.394 2.893 -9.295 1.00 90.62 111 PRO A CA 1
ATOM 849 C C . PRO A 1 111 ? -2.771 3.206 -8.694 1.00 90.62 111 PRO A C 1
ATOM 851 O O . PRO A 1 111 ? -2.835 3.777 -7.599 1.00 90.62 111 PRO A O 1
ATOM 854 N N . ALA A 1 112 ? -3.872 2.829 -9.354 1.00 91.31 112 ALA A N 1
ATOM 855 C CA . ALA A 1 112 ? -5.231 3.064 -8.867 1.00 91.31 112 ALA A CA 1
ATOM 856 C C . ALA A 1 112 ? -5.572 2.189 -7.653 1.00 91.31 112 ALA A C 1
ATOM 858 O O . ALA A 1 112 ? -6.340 2.608 -6.785 1.00 91.31 112 ALA A O 1
ATOM 859 N N . MET A 1 113 ? -4.946 1.016 -7.559 1.00 91.12 113 MET A N 1
ATOM 860 C CA . MET A 1 113 ? -5.114 0.079 -6.447 1.00 91.12 113 MET A CA 1
ATOM 861 C C . MET A 1 113 ? -4.069 0.252 -5.344 1.00 91.12 113 MET A C 1
ATOM 863 O O . MET A 1 113 ? -4.161 -0.418 -4.316 1.00 91.12 113 MET A O 1
ATOM 867 N N . SER A 1 114 ? -3.102 1.159 -5.522 1.00 93.81 114 SER A N 1
ATOM 868 C CA . SER A 1 114 ? -2.037 1.380 -4.542 1.00 93.81 114 SER A CA 1
ATOM 869 C C . SER A 1 114 ? -2.580 1.850 -3.183 1.00 93.81 114 SER A C 1
ATOM 871 O O . SER A 1 114 ? -3.533 2.644 -3.145 1.00 93.81 114 SER A O 1
ATOM 873 N N . PRO A 1 115 ? -1.974 1.411 -2.061 1.00 94.00 115 PRO A N 1
ATOM 874 C CA . PRO A 1 115 ? -2.331 1.846 -0.715 1.00 94.00 115 PRO A CA 1
ATOM 875 C C . PRO A 1 115 ? -1.863 3.290 -0.505 1.00 94.00 115 PRO A C 1
ATOM 877 O O . PRO A 1 115 ? -0.819 3.575 0.077 1.00 94.00 115 PRO A O 1
ATOM 880 N N . SER A 1 116 ? -2.644 4.228 -1.029 1.00 92.81 116 SER A N 1
ATOM 881 C CA . SER A 1 116 ? -2.394 5.658 -0.936 1.00 92.81 116 SER A CA 1
ATO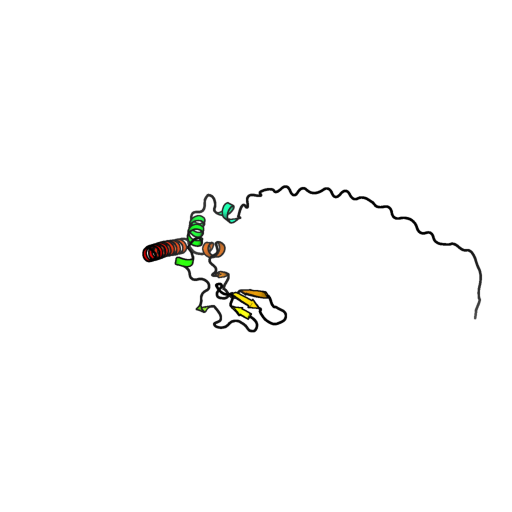M 882 C C . SER A 1 116 ? -3.573 6.353 -0.279 1.00 92.81 116 SER A C 1
ATOM 884 O O . SER A 1 116 ? -4.721 5.906 -0.362 1.00 92.81 116 SER A O 1
ATOM 886 N N . PHE A 1 117 ? -3.302 7.505 0.337 1.00 91.12 117 PHE A N 1
ATOM 887 C CA . PHE A 1 117 ? -4.361 8.321 0.916 1.00 91.12 117 PHE A CA 1
ATOM 888 C C . PHE A 1 117 ? -5.447 8.631 -0.123 1.00 91.12 117 PHE A C 1
ATOM 890 O O . PHE A 1 117 ? -6.637 8.523 0.158 1.00 91.12 117 PHE A O 1
ATOM 897 N N . HIS A 1 118 ? -5.028 8.991 -1.338 1.00 90.56 118 HIS A N 1
ATOM 898 C CA . HIS A 1 118 ? -5.932 9.357 -2.419 1.00 90.56 118 HIS A CA 1
ATOM 899 C C . HIS A 1 118 ? -6.870 8.207 -2.814 1.00 90.56 118 HIS A C 1
ATOM 901 O O . HIS A 1 118 ? -8.065 8.437 -2.995 1.00 90.56 118 HIS A O 1
ATOM 907 N N . ASN A 1 119 ? -6.361 6.975 -2.907 1.00 93.25 119 ASN A N 1
ATOM 908 C CA . ASN A 1 119 ? -7.177 5.815 -3.270 1.00 93.25 119 ASN A CA 1
ATOM 909 C C . ASN A 1 119 ? -8.104 5.398 -2.124 1.00 93.25 119 ASN A C 1
ATOM 911 O O . ASN A 1 119 ? -9.294 5.178 -2.341 1.00 93.25 119 ASN A O 1
ATOM 915 N N . PHE A 1 120 ? -7.612 5.390 -0.884 1.00 93.38 120 PHE A N 1
ATOM 916 C CA . 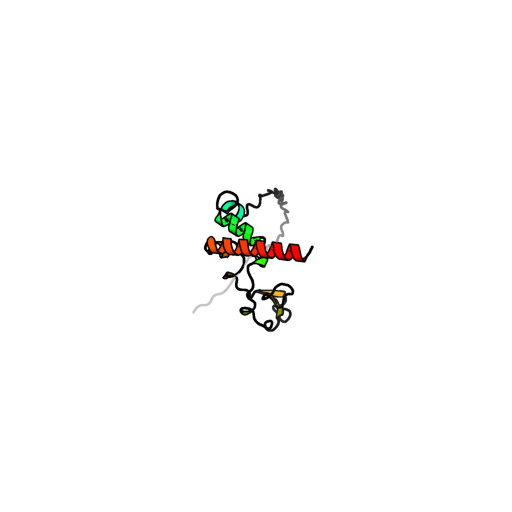PHE A 1 120 ? -8.444 5.084 0.281 1.00 93.38 120 PHE A CA 1
ATOM 917 C C . PHE A 1 120 ? -9.508 6.153 0.550 1.00 93.38 120 PHE A C 1
ATOM 919 O O . PHE A 1 120 ? -10.616 5.821 0.958 1.00 93.38 120 PHE A O 1
ATOM 926 N N . ALA A 1 121 ? -9.253 7.425 0.236 1.00 91.31 121 ALA A N 1
ATOM 927 C CA . ALA A 1 121 ? -10.253 8.484 0.366 1.00 91.31 121 ALA A CA 1
ATOM 928 C C . ALA A 1 121 ? -11.501 8.255 -0.505 1.00 91.31 121 ALA A C 1
ATOM 930 O O . ALA A 1 121 ? -12.588 8.699 -0.119 1.00 91.31 121 ALA A O 1
ATOM 931 N N . LYS A 1 122 ? -11.364 7.539 -1.631 1.00 92.00 122 LYS A N 1
ATOM 932 C CA . LYS A 1 122 ? -12.469 7.179 -2.537 1.00 92.00 122 LYS A CA 1
ATOM 933 C C . LYS A 1 122 ? -13.322 6.020 -2.012 1.00 92.00 122 LYS A C 1
ATOM 935 O O . LYS A 1 122 ? -14.482 5.917 -2.393 1.00 92.00 122 LYS A O 1
ATOM 940 N N . LYS A 1 123 ? -12.780 5.177 -1.127 1.00 92.69 123 LYS A N 1
ATOM 941 C CA . LYS A 1 123 ? -13.510 4.058 -0.513 1.00 92.69 123 LYS A CA 1
ATOM 942 C C . LYS A 1 123 ? -14.506 4.556 0.547 1.00 92.69 123 LYS A C 1
ATOM 944 O O . LYS A 1 123 ? -14.270 5.605 1.165 1.00 92.69 123 LYS A O 1
ATOM 949 N N . PRO A 1 124 ? -15.627 3.857 0.783 1.00 95.06 124 PRO A N 1
ATOM 950 C CA . PRO A 1 124 ? -16.533 4.166 1.884 1.00 95.06 124 PRO A CA 1
ATOM 951 C C . PRO A 1 124 ? -15.839 4.005 3.243 1.00 95.06 124 PRO A C 1
ATOM 953 O O . PRO A 1 124 ? -14.903 3.227 3.405 1.00 95.06 124 PRO A O 1
ATOM 956 N N . ALA A 1 125 ? -16.289 4.768 4.242 1.00 92.38 125 ALA A N 1
ATOM 957 C CA . ALA A 1 125 ? -15.676 4.741 5.571 1.00 92.38 125 ALA A CA 1
ATOM 958 C C . ALA A 1 125 ? -15.849 3.391 6.286 1.00 92.38 125 ALA A C 1
ATOM 960 O O . ALA A 1 125 ? -14.957 3.013 7.035 1.00 92.38 125 ALA A O 1
ATOM 961 N N . SER A 1 126 ? -16.947 2.669 6.036 1.00 95.69 126 SER A N 1
ATOM 962 C CA . SER A 1 126 ? -17.181 1.323 6.574 1.00 95.69 126 SER A CA 1
ATOM 963 C C . SER A 1 126 ? -16.114 0.334 6.106 1.00 95.69 126 SER A C 1
ATOM 965 O O . SER A 1 126 ? -15.448 -0.271 6.932 1.00 95.69 126 SER A O 1
ATOM 967 N N . GLU A 1 127 ? -15.846 0.276 4.799 1.00 95.88 127 GLU A N 1
ATOM 968 C CA . GLU A 1 127 ? -14.807 -0.601 4.238 1.00 95.88 127 GLU A CA 1
ATOM 969 C C . GLU A 1 127 ? -13.420 -0.289 4.826 1.00 95.88 127 GLU A C 1
ATOM 971 O O . GLU A 1 127 ? -12.637 -1.187 5.124 1.00 95.88 127 GLU A O 1
ATOM 976 N N . LEU A 1 128 ? -13.112 0.992 5.047 1.00 95.06 128 LEU A N 1
ATOM 977 C CA . LEU A 1 128 ? -11.857 1.397 5.683 1.00 95.06 128 LEU A CA 1
ATOM 978 C C . LEU A 1 128 ? -11.777 0.987 7.162 1.00 95.06 128 LEU A C 1
ATOM 980 O O . LEU A 1 128 ? -10.679 0.718 7.651 1.00 95.06 128 LEU A O 1
ATOM 984 N N . GLN A 1 129 ? -12.905 0.962 7.880 1.00 96.00 129 GLN A N 1
ATOM 985 C CA . GLN A 1 129 ? -12.966 0.460 9.255 1.00 96.00 129 GLN A CA 1
ATOM 986 C C . GLN A 1 129 ? -12.741 -1.048 9.289 1.00 96.00 129 GLN A C 1
ATOM 988 O O . GLN A 1 129 ? -11.908 -1.501 10.070 1.00 96.00 129 GLN A O 1
ATOM 993 N N . ASP A 1 130 ? -13.395 -1.796 8.402 1.00 97.38 130 ASP A N 1
ATOM 994 C CA . ASP A 1 130 ? -13.241 -3.250 8.306 1.00 97.38 130 ASP A CA 1
ATOM 995 C C . ASP A 1 130 ? -11.790 -3.632 7.983 1.00 97.38 130 ASP A C 1
ATOM 997 O O . ASP A 1 130 ? -11.197 -4.487 8.642 1.00 97.38 130 ASP A O 1
ATOM 1001 N N . LEU A 1 131 ? -11.167 -2.929 7.028 1.00 96.75 131 LEU A N 1
ATOM 1002 C CA . LEU A 1 131 ? -9.749 -3.106 6.708 1.00 96.75 131 LEU A CA 1
ATOM 1003 C C . LEU A 1 131 ? -8.841 -2.788 7.900 1.00 96.75 131 LEU A C 1
ATOM 1005 O O . LEU A 1 131 ? -7.859 -3.491 8.131 1.00 96.75 131 LEU A O 1
ATOM 1009 N N . LEU A 1 132 ? -9.149 -1.738 8.667 1.00 96.44 132 LEU A N 1
ATOM 1010 C CA . LEU A 1 132 ? -8.361 -1.377 9.842 1.00 96.44 132 LEU A CA 1
ATOM 1011 C C . LEU A 1 132 ? -8.480 -2.429 10.953 1.00 96.44 132 LEU A C 1
ATOM 1013 O O . LEU A 1 132 ? -7.470 -2.756 11.574 1.00 96.44 132 LEU A O 1
ATOM 1017 N N . LEU A 1 133 ? -9.682 -2.952 11.200 1.00 97.25 133 LEU A N 1
ATOM 1018 C CA . LEU A 1 133 ? -9.905 -4.015 12.180 1.00 97.25 133 LEU A CA 1
ATOM 1019 C C . LEU A 1 133 ? -9.145 -5.281 11.788 1.00 97.25 133 LEU A C 1
ATOM 1021 O O . LEU A 1 133 ? -8.342 -5.767 12.582 1.00 97.25 133 LEU A O 1
ATOM 1025 N N . LYS A 1 134 ? -9.286 -5.724 10.532 1.00 97.56 134 LYS A N 1
ATOM 1026 C CA . LYS A 1 134 ? -8.529 -6.859 9.989 1.00 97.56 134 LYS A CA 1
ATOM 1027 C C . LYS A 1 134 ? -7.019 -6.671 10.163 1.00 97.56 134 LYS A C 1
ATOM 1029 O O . LYS A 1 134 ? -6.325 -7.592 10.579 1.00 97.56 134 LYS A O 1
ATOM 1034 N N . ALA A 1 135 ? -6.509 -5.468 9.890 1.00 97.31 135 ALA A N 1
ATOM 1035 C CA . ALA A 1 135 ? -5.086 -5.176 10.031 1.00 97.31 135 ALA A CA 1
ATOM 1036 C C . ALA A 1 135 ? -4.610 -5.269 11.488 1.00 97.31 135 ALA A C 1
ATOM 1038 O O . ALA A 1 135 ? -3.508 -5.743 11.741 1.00 97.31 135 ALA A O 1
ATOM 1039 N N . LEU A 1 136 ? -5.420 -4.807 12.446 1.00 97.00 136 LEU A N 1
ATOM 1040 C CA . LEU A 1 136 ? -5.098 -4.882 13.873 1.00 97.00 136 LEU A CA 1
ATOM 1041 C C . LEU A 1 136 ? -5.141 -6.320 14.399 1.00 97.00 136 LEU A C 1
ATOM 1043 O O . LEU A 1 136 ? -4.288 -6.697 15.201 1.00 97.00 136 LEU A O 1
ATOM 1047 N N . GLU A 1 137 ? -6.113 -7.113 13.953 1.00 97.56 137 GLU A N 1
ATOM 1048 C CA . GLU A 1 137 ? -6.236 -8.523 14.324 1.00 97.56 137 GLU A CA 1
ATOM 1049 C C . GLU A 1 137 ? -5.054 -9.344 13.808 1.00 97.56 137 GLU A C 1
ATOM 1051 O O . GLU A 1 137 ? -4.425 -10.060 14.588 1.00 97.56 137 GLU A O 1
ATOM 1056 N N . GLU A 1 138 ? -4.693 -9.188 12.532 1.00 96.75 138 GLU A N 1
ATOM 1057 C CA . GLU A 1 138 ? -3.554 -9.901 11.950 1.00 96.75 138 GLU A CA 1
ATOM 1058 C C . GLU A 1 138 ? -2.224 -9.420 12.551 1.00 96.75 138 GLU A C 1
ATOM 1060 O O . GLU A 1 138 ? -1.372 -10.239 12.888 1.00 96.75 138 GLU A O 1
ATOM 1065 N N . GLN A 1 139 ? -2.070 -8.113 12.803 1.00 95.38 139 GLN A N 1
ATOM 1066 C CA . GLN A 1 139 ? -0.904 -7.583 13.517 1.00 95.38 139 GLN A CA 1
ATOM 1067 C C . GLN A 1 139 ? -0.765 -8.207 14.913 1.00 95.38 139 GLN A C 1
ATOM 1069 O O . GLN A 1 139 ? 0.331 -8.598 15.311 1.00 95.38 139 GLN A O 1
ATOM 1074 N N . LYS A 1 140 ? -1.867 -8.303 15.668 1.00 96.56 140 LYS A N 1
ATOM 1075 C CA . LYS A 1 140 ? -1.867 -8.922 16.997 1.00 96.56 140 LYS A CA 1
ATOM 1076 C C . LYS A 1 140 ? -1.512 -10.406 16.914 1.00 96.56 140 LYS A C 1
ATOM 1078 O O . LYS A 1 140 ? -0.734 -10.882 17.732 1.00 96.56 140 LYS A O 1
ATOM 1083 N N . LYS A 1 141 ? -2.076 -11.128 15.946 1.00 96.69 141 LYS A N 1
ATOM 1084 C CA . LYS A 1 141 ? -1.811 -12.554 15.737 1.00 96.69 141 LYS A CA 1
ATOM 1085 C C . LYS A 1 141 ? -0.329 -12.816 15.458 1.00 96.69 141 LYS A C 1
ATOM 1087 O O . LYS A 1 141 ? 0.258 -13.652 16.131 1.00 96.69 141 LYS A O 1
ATOM 1092 N N . GLN A 1 142 ? 0.274 -12.070 14.533 1.00 95.44 142 GLN A N 1
ATOM 1093 C CA . GLN A 1 142 ? 1.696 -12.223 14.205 1.00 95.44 142 GLN A CA 1
ATOM 1094 C C . GLN A 1 142 ? 2.609 -11.851 15.376 1.00 95.44 142 GLN A C 1
ATOM 1096 O O . GLN A 1 142 ? 3.646 -12.478 15.558 1.00 95.44 142 GLN A O 1
ATOM 1101 N N . LEU A 1 143 ? 2.217 -10.868 16.196 1.00 94.88 143 LEU A N 1
ATOM 1102 C CA . LEU A 1 143 ? 2.963 -10.522 17.405 1.00 94.88 143 LEU A CA 1
ATOM 1103 C C . LEU A 1 143 ? 2.966 -11.676 18.419 1.00 94.88 143 LEU A C 1
ATOM 1105 O O . LEU A 1 143 ? 4.013 -11.987 18.963 1.00 94.88 143 LEU A O 1
ATOM 1109 N N . VAL A 1 144 ? 1.817 -12.326 18.630 1.00 96.31 144 VAL A N 1
ATOM 1110 C CA . VAL A 1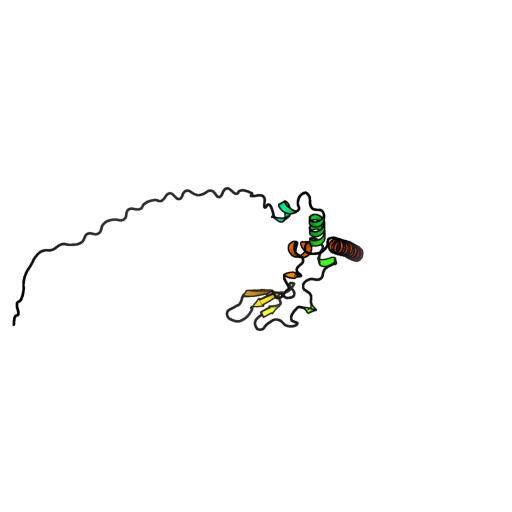 144 ? 1.699 -13.485 19.534 1.00 96.31 144 VAL A CA 1
ATOM 1111 C C . VAL A 1 144 ? 2.475 -14.701 19.018 1.00 96.31 144 VAL A C 1
ATOM 1113 O O . VAL A 1 144 ? 2.960 -15.483 19.820 1.00 96.31 144 VAL A O 1
ATOM 1116 N N . GLU A 1 145 ? 2.582 -14.888 17.702 1.00 94.81 145 GLU A N 1
ATOM 1117 C CA . GLU A 1 145 ? 3.347 -15.997 17.107 1.00 94.81 145 GLU A CA 1
ATOM 1118 C C . GLU A 1 145 ? 4.870 -15.783 17.174 1.00 94.81 145 GLU A C 1
ATOM 1120 O O . GLU A 1 145 ? 5.632 -16.746 17.145 1.00 94.81 145 GLU A O 1
ATOM 1125 N N . ALA A 1 146 ? 5.314 -14.527 17.248 1.00 91.56 146 ALA A N 1
ATOM 1126 C CA . ALA A 1 146 ? 6.727 -14.163 17.302 1.00 91.56 146 ALA A CA 1
ATOM 1127 C C . ALA A 1 146 ? 7.313 -14.113 18.730 1.00 91.56 146 ALA A C 1
ATOM 1129 O O . ALA A 1 146 ? 8.538 -14.042 18.860 1.00 91.56 146 ALA A O 1
ATOM 1130 N N . GLU A 1 147 ? 6.466 -14.111 19.766 1.00 73.50 147 GLU A N 1
ATOM 1131 C CA . GLU A 1 147 ? 6.842 -14.157 21.193 1.00 73.50 147 GLU A CA 1
ATOM 1132 C C . GLU A 1 147 ? 6.886 -15.594 21.733 1.00 73.50 147 GLU A C 1
ATOM 1134 O O . GLU A 1 147 ? 7.861 -15.906 22.458 1.00 73.50 147 GLU A O 1
#

pLDDT: mean 76.54, std 23.11, range [31.94, 97.56]

Sequence (147 aa):
GTKKKKATPTKKKATPTKKKKAAAASKKSTTASSSNGAYKSLSSTLFANNCTKGLLIQRLLVRWWYAYEWPDPASLPKNPPMDYDALEGFPGVYVCTKGDDVGKINDMRDPAMSPSFHNFAKKPASELQDLLLKALEEQKKQLVEAE

Foldseek 3Di:
DDDDDDDDDDDDDDDDDDDDDDDPDPPPPPPPPPPPPVCCPVLCVVPVPDDPLSVLLVLCLVQVVQQADPPDPVQADPDDDPQWDDDPPQGQWIARCDDPRHRDIDRSGDPLRDSDSVNSVPDDSVVSVVSSVSRVVSVVVVVVVVD

Organism: NCBI:txid1486917

Radius of gyration: 34.54 Å; chains: 1; bounding box: 62×74×99 Å

Secondary structure (DSSP, 8-state):
-----------------------------------------HHHHHHSSS-HHHHHHHHHHTTGGGT---S-TTTS-SSPPTTEEEPTT-TTEEEE-SSTTTT-EEE-S-GGGSS-HHHHHHS-HHHHHHHHHHHHHHHHHHHHHH-